Protein AF-A0A1K2IS57-F1 (afdb_monomer)

Mean predicted aligned error: 12.18 Å

Foldseek 3Di:
DDDDDDDDDDDDDDDDDPPPPPPPPPPQAWEWEFDADDPQAWTWTATPVRWIWIFGWADPDPPDIDTFIATDDPVLVVVCVVDVVSSVVVSVVCRVCVVVCPVRGDDPVRHDYHYDPPHDD

Radius of gyration: 25.89 Å; Cα contacts (8 Å, |Δi|>4): 152; chains: 1; bounding box: 48×91×34 Å

pLDDT: mean 81.18, std 21.71, range [35.0, 98.12]

Nearest PDB structures (foldseek):
  7mq9-assembly1_LN  TM=5.015E-01  e=3.600E+00  Homo sapiens
  2l8o-assembly1_A  TM=3.715E-01  e=3.183E+00  Cytophaga hutchinsonii ATCC 33406
  8s4s-assembly1_B  TM=3.854E-01  e=9.645E+00  Enterococcus faecalis

Solvent-accessible surface area (backbone atoms only — not comparable to full-atom values): 7650 Å² total; per-residue (Å²): 142,85,82,83,90,88,81,88,90,78,85,84,82,84,80,88,77,88,81,76,81,74,81,74,74,72,88,80,53,47,53,29,37,49,76,51,73,43,89,94,34,35,39,32,26,37,33,90,85,71,49,42,34,35,38,29,38,31,51,94,47,94,97,45,82,48,71,41,36,31,72,50,50,74,68,55,44,55,46,36,75,74,34,64,65,51,52,55,55,48,27,51,50,40,37,76,46,42,78,81,45,56,89,53,47,55,68,73,85,51,48,42,81,42,82,58,93,80,72,84,130

Organism: NCBI:txid369401

Structure (mmCIF, N/CA/C/O backbone):
data_AF-A0A1K2IS57-F1
#
_entry.id   AF-A0A1K2IS57-F1
#
loop_
_atom_site.group_PDB
_atom_site.id
_atom_site.type_symbol
_atom_site.label_atom_id
_atom_site.label_alt_id
_atom_site.label_comp_id
_atom_site.label_asym_id
_atom_site.label_entity_id
_atom_site.label_seq_id
_atom_site.pdbx_PDB_ins_code
_atom_site.Cartn_x
_atom_site.Cartn_y
_atom_site.Cartn_z
_atom_site.occupancy
_atom_site.B_iso_or_equiv
_atom_site.auth_seq_id
_atom_site.auth_comp_id
_atom_site.auth_asym_id
_atom_site.auth_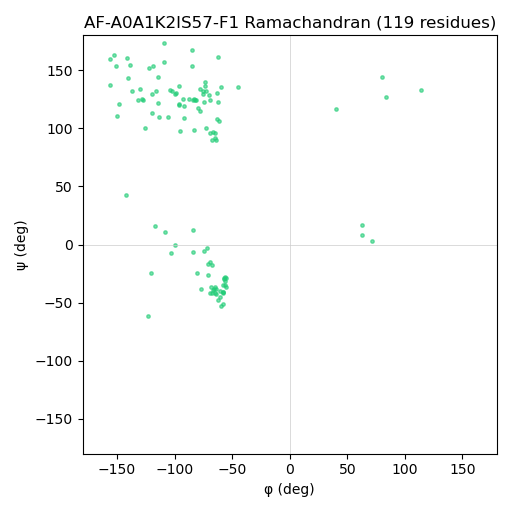atom_id
_atom_site.pdbx_PDB_model_num
ATOM 1 N N . MET A 1 1 ? 29.221 -77.894 -4.732 1.00 43.25 1 MET A N 1
ATOM 2 C CA . MET A 1 1 ? 29.176 -76.605 -5.454 1.00 43.25 1 MET A CA 1
ATOM 3 C C . MET A 1 1 ? 28.010 -76.658 -6.427 1.00 43.25 1 MET A C 1
ATOM 5 O O . MET A 1 1 ? 28.112 -77.367 -7.414 1.00 43.25 1 MET A O 1
ATOM 9 N N . PHE A 1 2 ? 26.908 -75.974 -6.119 1.00 42.81 2 PHE A N 1
ATOM 10 C CA . PHE A 1 2 ? 25.793 -75.750 -7.044 1.00 42.81 2 PHE A CA 1
ATOM 11 C C . PHE A 1 2 ? 25.351 -74.291 -6.912 1.00 42.81 2 PHE A C 1
ATOM 13 O O . PHE A 1 2 ? 25.250 -73.756 -5.808 1.00 42.81 2 PHE A O 1
ATOM 20 N N . THR A 1 3 ? 25.196 -73.643 -8.057 1.00 41.81 3 THR A N 1
ATOM 21 C CA . THR A 1 3 ? 25.052 -72.199 -8.248 1.00 41.81 3 THR A CA 1
ATOM 22 C C . THR A 1 3 ? 23.573 -71.804 -8.358 1.00 41.81 3 THR A C 1
ATOM 24 O O . THR A 1 3 ? 22.842 -72.467 -9.079 1.00 41.81 3 THR A O 1
ATOM 27 N N . LYS A 1 4 ? 23.198 -70.705 -7.671 1.00 41.78 4 LYS A N 1
ATOM 28 C CA . LYS A 1 4 ? 22.119 -69.701 -7.917 1.00 41.78 4 LYS A CA 1
ATOM 29 C C . LYS A 1 4 ? 20.731 -70.177 -8.424 1.00 41.78 4 LYS A C 1
ATOM 31 O O . LYS A 1 4 ? 20.629 -70.735 -9.501 1.00 41.78 4 LYS A O 1
ATOM 36 N N . LEU A 1 5 ? 19.633 -69.997 -7.668 1.00 40.56 5 LEU A N 1
ATOM 37 C CA . LEU A 1 5 ? 18.829 -68.777 -7.356 1.00 40.56 5 LEU A CA 1
ATOM 38 C C . LEU A 1 5 ? 17.770 -68.390 -8.418 1.00 40.56 5 LEU A C 1
ATOM 40 O O . LEU A 1 5 ? 18.118 -68.105 -9.557 1.00 40.56 5 LEU A O 1
ATOM 44 N N . GLY A 1 6 ? 16.518 -68.223 -7.955 1.00 35.00 6 GLY A N 1
ATOM 45 C CA . GLY A 1 6 ? 15.420 -67.468 -8.598 1.00 35.00 6 GLY A CA 1
ATOM 46 C C 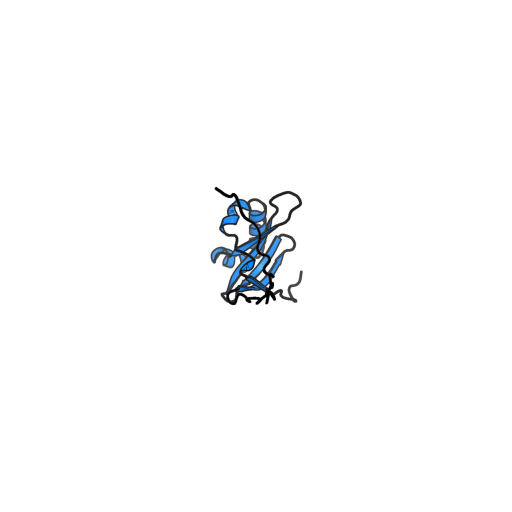. GLY A 1 6 ? 14.242 -68.348 -9.049 1.00 35.00 6 GLY A C 1
ATOM 47 O O . GLY A 1 6 ? 14.467 -69.376 -9.662 1.00 35.00 6 GLY A O 1
ATOM 48 N N . ALA A 1 7 ? 12.962 -68.053 -8.809 1.00 44.81 7 ALA A N 1
ATOM 49 C CA . ALA A 1 7 ? 12.300 -66.910 -8.189 1.00 44.81 7 ALA A CA 1
ATOM 50 C C . ALA A 1 7 ? 10.925 -67.361 -7.642 1.00 44.81 7 ALA A C 1
ATOM 52 O O . ALA A 1 7 ? 10.198 -68.104 -8.299 1.00 44.81 7 ALA A O 1
ATOM 53 N N . SER A 1 8 ? 10.583 -66.900 -6.437 1.00 40.97 8 SER A N 1
ATOM 54 C CA . SER A 1 8 ? 9.282 -67.099 -5.791 1.00 40.97 8 SER A CA 1
ATOM 55 C C . SER A 1 8 ? 8.282 -66.068 -6.323 1.00 40.97 8 SER A C 1
ATOM 57 O O . SER A 1 8 ? 8.555 -64.870 -6.262 1.00 40.97 8 SER A O 1
ATOM 59 N N . HIS A 1 9 ? 7.145 -66.521 -6.852 1.00 44.75 9 HIS A N 1
ATOM 60 C CA . HIS A 1 9 ? 6.016 -65.665 -7.221 1.00 44.75 9 HIS A CA 1
ATOM 61 C C . HIS A 1 9 ? 5.052 -65.577 -6.032 1.00 44.75 9 HIS A C 1
ATOM 63 O O . HIS A 1 9 ? 4.364 -66.546 -5.721 1.00 44.75 9 HIS A O 1
ATOM 69 N N . ALA A 1 10 ? 4.995 -64.412 -5.386 1.00 49.28 10 ALA A N 1
ATOM 70 C CA . ALA A 1 10 ? 3.947 -64.049 -4.434 1.00 49.28 10 ALA A CA 1
ATOM 71 C C . ALA A 1 10 ? 3.121 -62.872 -5.002 1.00 49.28 10 ALA A C 1
ATOM 73 O O . ALA A 1 10 ? 3.685 -62.014 -5.686 1.00 49.28 10 ALA A O 1
ATOM 74 N N . PRO A 1 11 ? 1.798 -62.824 -4.760 1.00 45.56 11 PRO A N 1
ATOM 75 C CA . PRO A 1 11 ? 0.901 -61.841 -5.360 1.00 45.56 11 PRO A CA 1
ATOM 76 C C . PRO A 1 11 ? 0.957 -60.500 -4.614 1.00 45.56 11 PRO A C 1
ATOM 78 O O . PRO A 1 11 ? 0.697 -60.436 -3.414 1.00 45.56 11 PRO A O 1
ATOM 81 N N . ASN A 1 12 ? 1.241 -59.407 -5.327 1.00 42.53 12 ASN A N 1
ATOM 82 C CA . ASN A 1 12 ? 1.130 -58.061 -4.765 1.00 42.53 12 ASN A CA 1
ATOM 83 C C . ASN A 1 12 ? -0.321 -57.572 -4.844 1.00 42.53 12 ASN A C 1
ATOM 85 O O . ASN A 1 12 ? -0.776 -57.069 -5.869 1.00 42.53 12 ASN A O 1
ATOM 89 N N . HIS A 1 13 ? -1.024 -57.696 -3.720 1.00 41.19 13 HIS A N 1
ATOM 90 C CA . HIS A 1 13 ? -2.139 -56.825 -3.371 1.00 41.19 13 HIS A CA 1
ATOM 91 C C . HIS A 1 13 ? -1.633 -55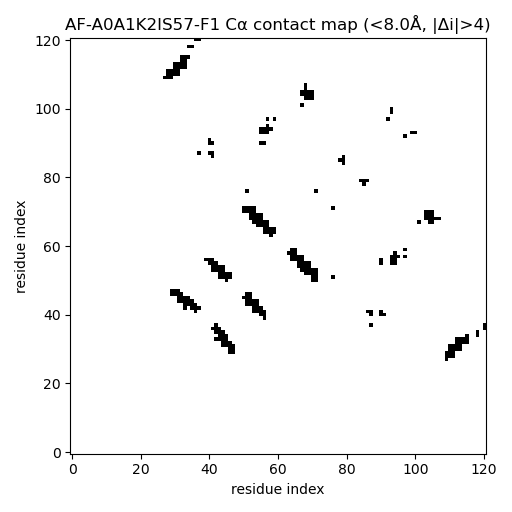.380 -3.238 1.00 41.19 13 HIS A C 1
ATOM 93 O O . HIS A 1 13 ? -0.764 -55.102 -2.413 1.00 41.19 13 HIS A O 1
ATOM 99 N N . THR A 1 14 ? -2.197 -54.448 -3.999 1.00 41.34 14 THR A N 1
ATOM 100 C CA . THR A 1 14 ? -2.080 -53.009 -3.738 1.00 41.34 14 THR A CA 1
ATOM 101 C C . THR A 1 14 ? -3.302 -52.531 -2.952 1.00 41.34 14 THR A C 1
ATOM 103 O O . THR A 1 14 ? -4.425 -52.644 -3.442 1.00 41.34 14 THR A O 1
ATOM 106 N N . PRO A 1 15 ? -3.128 -51.962 -1.748 1.00 49.34 15 PRO A N 1
ATOM 107 C CA . PRO A 1 15 ? -4.108 -51.051 -1.182 1.00 49.34 15 PRO A CA 1
ATOM 108 C C . PRO A 1 15 ? -3.573 -49.612 -1.162 1.00 49.34 15 PRO A C 1
ATOM 110 O O . PRO A 1 15 ? -2.369 -49.381 -1.067 1.00 49.34 15 PRO A O 1
ATOM 113 N N . ASN A 1 16 ? -4.519 -48.670 -1.130 1.00 37.22 16 ASN A N 1
ATOM 114 C CA . ASN A 1 16 ? -4.366 -47.224 -0.920 1.00 37.22 16 ASN A CA 1
ATOM 115 C C . ASN A 1 16 ? -3.927 -46.412 -2.154 1.00 37.22 16 ASN A C 1
ATOM 117 O O . ASN A 1 16 ? -3.144 -46.858 -2.975 1.00 37.22 16 ASN A O 1
ATOM 121 N N . VAL A 1 17 ? -4.392 -45.179 -2.359 1.00 43.47 17 VAL A N 1
ATOM 122 C CA . VAL A 1 17 ? -4.755 -44.156 -1.372 1.00 43.47 17 VAL A CA 1
ATOM 123 C C . VAL A 1 17 ? -5.905 -43.311 -1.935 1.00 43.47 17 VAL A C 1
ATOM 125 O O . VAL A 1 17 ? -5.749 -42.653 -2.961 1.00 43.47 17 VAL A O 1
ATOM 128 N N . THR A 1 18 ? -7.050 -43.268 -1.252 1.00 42.09 18 THR A N 1
ATOM 129 C CA . THR A 1 18 ? -8.010 -42.171 -1.435 1.00 42.09 18 THR A CA 1
ATOM 130 C C . THR A 1 18 ? -7.409 -40.935 -0.777 1.00 42.09 18 THR A C 1
ATOM 132 O O . THR A 1 18 ? -7.421 -40.801 0.448 1.00 42.09 18 THR A O 1
ATOM 135 N N . THR A 1 19 ? -6.824 -40.049 -1.580 1.00 39.81 19 THR A N 1
ATOM 136 C CA . THR A 1 19 ? -6.303 -38.762 -1.116 1.00 39.81 19 THR A CA 1
ATOM 137 C C . THR A 1 19 ? -7.476 -37.884 -0.695 1.00 39.81 19 THR A C 1
ATOM 139 O O . THR A 1 19 ? -8.041 -37.141 -1.493 1.00 39.81 19 THR A O 1
ATOM 142 N N . ASN A 1 20 ? -7.862 -37.968 0.576 1.00 45.28 20 ASN A N 1
ATOM 143 C CA . ASN A 1 20 ? -8.683 -36.942 1.200 1.00 45.28 20 ASN A CA 1
ATOM 144 C C . ASN A 1 20 ? -7.837 -35.665 1.279 1.00 45.28 20 ASN A C 1
ATOM 146 O O . ASN A 1 20 ? -7.035 -35.502 2.201 1.00 45.28 20 ASN A O 1
ATOM 150 N N . LEU A 1 21 ? -8.002 -34.763 0.305 1.00 46.81 21 LEU A N 1
ATOM 151 C CA . LEU A 1 21 ? -7.562 -33.378 0.439 1.00 46.81 21 LEU A CA 1
ATOM 152 C C . LEU A 1 21 ? -8.375 -32.737 1.563 1.00 46.81 21 LEU A C 1
ATOM 154 O O . LEU A 1 21 ? -9.447 -32.170 1.364 1.00 46.81 21 LEU A O 1
ATOM 158 N N . LYS A 1 22 ? -7.846 -32.843 2.777 1.00 43.03 22 LYS A N 1
ATOM 159 C CA . LYS A 1 22 ? -8.247 -32.011 3.898 1.00 43.03 22 LYS A CA 1
ATOM 160 C C . LYS A 1 22 ? -7.745 -30.606 3.567 1.00 43.03 22 LYS A C 1
ATOM 162 O O . LYS A 1 22 ? -6.569 -30.304 3.751 1.00 43.03 22 LYS A O 1
ATOM 167 N N . THR A 1 23 ? -8.608 -29.768 3.000 1.00 43.72 23 THR A N 1
ATOM 168 C CA . THR A 1 23 ? -8.330 -28.340 2.834 1.00 43.72 23 THR A CA 1
ATOM 169 C C . THR A 1 23 ? -8.224 -27.737 4.229 1.00 43.72 23 THR A C 1
ATOM 171 O O . THR A 1 23 ? -9.220 -27.364 4.845 1.00 43.72 23 THR A O 1
ATOM 174 N N . THR A 1 24 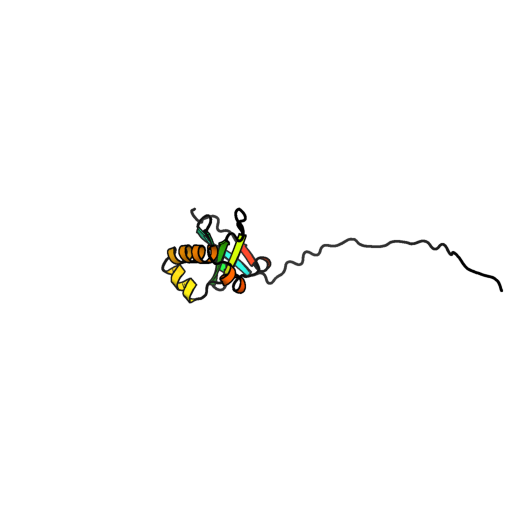? -7.010 -27.702 4.772 1.00 44.91 24 THR A N 1
ATOM 175 C CA . THR A 1 24 ? -6.706 -26.961 5.991 1.00 44.91 24 THR A CA 1
ATOM 176 C C . THR A 1 24 ? -6.903 -25.486 5.668 1.00 44.91 24 THR A C 1
ATOM 178 O O . THR A 1 24 ? -6.034 -24.839 5.086 1.00 44.91 24 THR A O 1
ATOM 181 N N . VAL A 1 25 ? -8.082 -24.956 5.991 1.00 50.12 25 VAL A N 1
ATOM 182 C CA . VAL A 1 25 ? -8.307 -23.514 6.049 1.00 50.12 25 VAL A CA 1
ATOM 183 C C . VAL A 1 25 ? -7.363 -22.992 7.126 1.00 50.12 25 VAL A C 1
ATOM 185 O O . VAL A 1 25 ? -7.554 -23.262 8.310 1.00 50.12 25 VAL A O 1
ATOM 188 N N . ASN A 1 26 ? -6.298 -22.321 6.695 1.00 51.91 26 ASN A N 1
ATOM 189 C CA . ASN A 1 26 ? -5.321 -21.716 7.585 1.00 51.91 26 ASN A CA 1
ATOM 190 C C . ASN A 1 26 ? -6.048 -20.627 8.393 1.00 51.91 26 ASN A C 1
ATOM 192 O O . ASN A 1 26 ? -6.474 -19.622 7.822 1.00 51.91 26 ASN A O 1
ATOM 196 N N . LYS A 1 27 ? -6.280 -20.875 9.687 1.00 57.44 27 LYS A N 1
ATOM 197 C CA . LYS A 1 27 ? -7.116 -20.041 10.572 1.00 57.44 27 LYS A CA 1
ATOM 198 C C . LYS A 1 27 ? -6.483 -18.690 10.938 1.00 57.44 27 LYS A C 1
ATOM 200 O O . LYS A 1 27 ? -7.158 -17.879 11.560 1.00 57.44 27 LYS A O 1
ATOM 205 N N . ASP A 1 28 ? -5.254 -18.435 10.492 1.00 80.75 28 ASP A N 1
ATOM 206 C CA . ASP A 1 28 ? -4.433 -17.299 10.929 1.00 80.75 28 ASP A CA 1
ATOM 207 C C . ASP A 1 28 ? -4.271 -16.199 9.866 1.00 80.75 28 ASP A C 1
ATOM 209 O O . ASP A 1 28 ? -3.446 -15.300 10.013 1.00 80.75 28 ASP A O 1
ATOM 213 N N . LYS A 1 29 ? -5.039 -16.248 8.768 1.00 88.50 29 LYS A N 1
ATOM 214 C CA . LYS A 1 29 ? -4.940 -15.220 7.722 1.00 88.50 29 LYS A CA 1
ATOM 215 C C . LYS A 1 29 ? -5.559 -13.897 8.160 1.00 88.50 29 LYS A C 1
ATOM 217 O O . LYS A 1 29 ? -6.650 -13.863 8.731 1.00 88.50 29 LYS A O 1
ATOM 222 N N . ILE A 1 30 ? -4.904 -12.796 7.805 1.00 93.12 30 ILE A N 1
ATOM 223 C CA . ILE A 1 30 ? -5.358 -11.446 8.145 1.00 93.12 30 ILE A CA 1
ATOM 224 C C . ILE A 1 30 ? -6.316 -10.933 7.066 1.00 93.12 30 ILE A C 1
ATOM 226 O O . ILE A 1 30 ? -5.989 -10.882 5.881 1.00 93.12 30 ILE A O 1
ATOM 230 N N . GLU A 1 31 ? -7.510 -10.514 7.476 1.00 95.44 31 GLU A N 1
ATOM 231 C CA . GLU A 1 31 ? -8.472 -9.868 6.583 1.00 95.44 31 GLU A CA 1
ATOM 232 C C . GLU A 1 31 ? -8.070 -8.420 6.282 1.00 95.44 31 GLU A C 1
ATOM 234 O O . GLU A 1 31 ? -7.840 -7.620 7.193 1.00 95.44 31 GLU A O 1
ATOM 239 N N . LEU A 1 32 ? -8.047 -8.085 4.993 1.00 96.62 32 LEU A N 1
ATOM 240 C CA . LEU A 1 32 ? -7.726 -6.775 4.446 1.00 96.62 32 LEU A CA 1
ATOM 241 C C . LEU A 1 32 ? -8.916 -6.240 3.658 1.00 96.62 32 LEU A C 1
ATOM 243 O O . LEU A 1 32 ? -9.271 -6.773 2.607 1.00 96.62 32 LEU A O 1
ATOM 247 N N . THR A 1 33 ? -9.528 -5.168 4.149 1.00 96.69 33 THR A N 1
ATOM 248 C CA . THR A 1 33 ? -10.640 -4.501 3.468 1.00 96.69 33 THR A CA 1
ATOM 249 C C . THR A 1 33 ? -10.108 -3.379 2.599 1.00 96.69 33 THR A C 1
ATOM 251 O O . THR A 1 33 ? -9.420 -2.495 3.098 1.00 96.69 33 THR A O 1
ATOM 254 N N . GLN A 1 34 ? -10.439 -3.381 1.311 1.00 96.69 34 GLN A N 1
ATOM 255 C CA . GLN A 1 34 ? -10.058 -2.293 0.414 1.00 96.69 34 GLN A CA 1
ATOM 256 C C . GLN A 1 34 ? -10.715 -0.976 0.857 1.00 96.69 34 GLN A C 1
ATOM 258 O O . GLN A 1 34 ? -11.929 -0.931 1.085 1.00 96.69 34 GLN A O 1
ATOM 263 N N . ILE A 1 35 ? -9.924 0.091 0.963 1.00 95.62 35 ILE A N 1
ATOM 264 C CA . ILE A 1 35 ? -10.379 1.423 1.387 1.00 95.62 35 ILE A CA 1
ATOM 265 C C . ILE A 1 35 ? -10.132 2.517 0.346 1.00 95.62 35 ILE A C 1
ATOM 267 O O . ILE A 1 35 ? -10.871 3.494 0.347 1.00 95.62 35 ILE A O 1
ATOM 271 N N . ASP A 1 36 ? -9.161 2.340 -0.550 1.00 95.19 36 ASP A N 1
ATOM 272 C CA . ASP A 1 36 ? -8.892 3.254 -1.665 1.00 95.19 36 ASP A CA 1
ATOM 273 C C . ASP A 1 36 ? -8.238 2.483 -2.823 1.00 95.19 36 ASP A C 1
ATOM 275 O O . ASP A 1 36 ? -7.744 1.361 -2.648 1.00 95.19 36 ASP A O 1
ATOM 279 N N . LYS A 1 37 ? -8.250 3.062 -4.019 1.00 95.25 37 LYS A N 1
ATOM 280 C CA . LYS A 1 37 ? -7.473 2.593 -5.164 1.00 95.25 37 LYS A CA 1
ATOM 281 C C . LYS A 1 37 ? -7.117 3.752 -6.081 1.00 95.25 37 LYS A C 1
ATOM 283 O O . LYS A 1 37 ? -7.848 4.731 -6.179 1.00 95.25 37 LYS A O 1
ATOM 288 N N . GLU A 1 38 ? -6.020 3.591 -6.796 1.00 94.50 38 GLU A N 1
ATOM 289 C CA . GLU A 1 38 ? -5.663 4.426 -7.932 1.00 94.50 38 GLU A CA 1
ATOM 290 C C . GLU A 1 38 ? -5.265 3.512 -9.084 1.00 94.50 38 GLU A C 1
ATOM 292 O O . GLU A 1 38 ? -4.395 2.642 -8.937 1.00 94.50 38 GLU A O 1
ATOM 297 N N . ASN A 1 39 ? -5.929 3.688 -10.223 1.00 90.06 39 ASN A N 1
ATOM 298 C CA . ASN A 1 39 ? -5.768 2.786 -11.353 1.00 90.06 39 ASN A CA 1
ATOM 299 C C . ASN A 1 39 ? -4.304 2.783 -11.807 1.00 90.06 39 ASN A C 1
ATOM 301 O O . ASN A 1 39 ? -3.663 3.828 -11.910 1.00 90.06 39 ASN A O 1
ATOM 305 N N . TRP A 1 40 ? -3.774 1.585 -12.066 1.00 88.81 40 TRP A N 1
ATOM 306 C CA . TRP A 1 40 ? -2.384 1.363 -12.492 1.00 88.81 40 TRP A CA 1
ATOM 307 C C . TRP A 1 40 ? -1.299 1.780 -11.489 1.00 88.81 40 TRP A C 1
ATOM 309 O O . TRP A 1 40 ? -0.119 1.767 -11.841 1.00 88.81 40 TRP A O 1
ATOM 319 N N . ARG A 1 41 ? -1.665 2.152 -10.256 1.00 93.81 41 ARG A N 1
ATOM 320 C CA . ARG A 1 41 ? -0.712 2.628 -9.246 1.00 93.81 41 ARG A CA 1
ATOM 321 C C . ARG A 1 41 ? -0.768 1.810 -7.970 1.00 93.81 41 ARG A C 1
ATOM 323 O O . ARG A 1 41 ? 0.236 1.203 -7.600 1.00 93.81 41 ARG A O 1
ATOM 330 N N . PHE A 1 42 ? -1.916 1.788 -7.296 1.00 95.81 42 PHE A N 1
ATOM 331 C CA . PHE A 1 42 ? -2.042 1.067 -6.035 1.00 95.81 42 PHE A CA 1
ATOM 332 C C . PHE A 1 42 ? -3.475 0.661 -5.693 1.00 95.81 42 PHE A C 1
ATOM 334 O O . PHE A 1 42 ? -4.449 1.273 -6.131 1.00 95.81 42 PHE A O 1
ATOM 341 N N . VAL A 1 43 ? -3.588 -0.331 -4.813 1.00 96.88 43 VAL A N 1
ATOM 342 C CA . VAL A 1 43 ? -4.800 -0.602 -4.033 1.00 96.88 43 VAL A CA 1
ATOM 343 C C . VAL A 1 43 ? -4.453 -0.493 -2.555 1.00 96.88 43 VAL A C 1
ATOM 345 O O . VAL A 1 43 ? -3.484 -1.097 -2.104 1.00 96.88 43 VAL A O 1
ATOM 348 N N . LEU A 1 44 ? -5.226 0.275 -1.794 1.00 97.69 44 LEU A N 1
ATOM 349 C CA . LEU A 1 44 ? -5.006 0.465 -0.365 1.00 97.69 44 LEU A CA 1
ATOM 350 C C . LEU A 1 44 ? -6.015 -0.353 0.437 1.00 97.69 44 LEU A C 1
ATOM 352 O O . LEU A 1 44 ? -7.223 -0.300 0.185 1.00 97.69 44 LEU A O 1
ATOM 356 N N . TYR A 1 45 ? -5.517 -1.060 1.444 1.00 97.75 45 TYR A N 1
ATOM 357 C CA . TYR A 1 45 ? -6.309 -1.883 2.343 1.00 97.75 45 TYR A CA 1
ATOM 358 C C . TYR A 1 45 ? -6.134 -1.465 3.803 1.00 97.75 45 TYR A C 1
ATOM 360 O O . TYR A 1 45 ? -5.069 -1.009 4.216 1.00 97.75 45 TYR A O 1
ATOM 368 N N . GLU A 1 46 ? -7.170 -1.707 4.599 1.00 97.00 46 GLU A N 1
ATOM 369 C CA . GLU A 1 46 ? -7.152 -1.616 6.054 1.00 97.00 46 GLU A CA 1
ATOM 370 C C . GLU A 1 46 ? -7.407 -3.000 6.671 1.00 97.00 46 GLU A C 1
ATOM 372 O O . GLU A 1 46 ? -8.339 -3.712 6.288 1.00 97.00 46 GLU A O 1
ATOM 377 N N . SER A 1 47 ? -6.578 -3.376 7.644 1.00 95.69 47 SER A N 1
ATOM 378 C CA . SER A 1 47 ? -6.776 -4.572 8.475 1.00 95.69 47 SER A CA 1
ATOM 379 C C . SER A 1 47 ? -7.700 -4.305 9.670 1.00 95.69 47 SER A C 1
ATOM 381 O O . SER A 1 47 ? -7.927 -3.156 10.056 1.00 95.69 47 SER A O 1
ATOM 383 N N . LYS A 1 48 ? -8.166 -5.366 10.345 1.00 93.12 48 LYS A N 1
ATOM 384 C CA . LYS A 1 48 ? -8.935 -5.246 11.605 1.00 93.12 48 LYS A CA 1
ATOM 385 C C . LYS A 1 48 ? -8.185 -4.459 12.693 1.00 93.12 48 LYS A C 1
ATOM 387 O O . LYS A 1 48 ? -8.811 -3.743 13.467 1.00 93.12 48 LYS A O 1
ATOM 392 N N . GLU A 1 49 ? -6.854 -4.528 12.700 1.00 93.75 49 GLU A N 1
ATOM 393 C CA . GLU A 1 49 ? -5.971 -3.798 13.622 1.00 93.75 49 GLU A CA 1
ATOM 394 C C . GLU A 1 49 ? -5.650 -2.363 13.167 1.00 93.75 49 GLU A C 1
ATOM 396 O O . GLU A 1 49 ? -4.732 -1.735 13.692 1.00 93.75 49 GLU A O 1
ATOM 401 N N . LYS A 1 50 ? -6.356 -1.826 12.164 1.00 94.00 50 LYS A N 1
ATOM 402 C CA . LYS A 1 50 ? -6.151 -0.461 11.643 1.00 94.00 50 LYS A CA 1
ATOM 403 C C . LYS A 1 50 ? -4.771 -0.201 11.030 1.00 94.00 50 LYS A C 1
ATOM 405 O O . LYS A 1 50 ? -4.419 0.959 10.784 1.00 94.00 50 LYS A O 1
ATOM 410 N N . LYS A 1 51 ? -4.016 -1.257 10.708 1.00 96.25 51 LYS A N 1
ATOM 411 C CA . LYS A 1 51 ? -2.826 -1.166 9.847 1.00 96.25 51 LYS A CA 1
ATOM 412 C C . LYS A 1 51 ? -3.258 -0.952 8.404 1.00 96.25 51 LYS A C 1
ATOM 414 O O . LYS A 1 51 ? -4.193 -1.615 7.946 1.00 96.25 51 LYS A O 1
ATOM 419 N N . TRP A 1 52 ? -2.567 -0.044 7.723 1.00 97.69 52 TRP A N 1
ATOM 420 C CA . TRP A 1 52 ? -2.761 0.238 6.306 1.00 97.69 52 TRP A CA 1
ATOM 421 C C . TRP A 1 52 ? -1.705 -0.490 5.488 1.00 97.69 52 TRP A C 1
ATOM 423 O O . TRP A 1 52 ? -0.516 -0.424 5.802 1.00 97.69 52 TRP A O 1
ATOM 433 N N . ILE A 1 53 ? -2.150 -1.198 4.457 1.00 98.12 53 ILE A N 1
ATOM 434 C CA . ILE A 1 53 ? -1.297 -1.991 3.572 1.00 98.12 53 ILE A CA 1
ATOM 435 C C . ILE A 1 53 ? -1.607 -1.579 2.140 1.00 98.12 53 ILE A C 1
ATOM 437 O O . ILE A 1 53 ? -2.766 -1.617 1.727 1.00 98.12 53 ILE A O 1
ATOM 441 N N . GLY A 1 54 ? -0.588 -1.165 1.395 1.00 97.38 54 GLY A N 1
ATOM 442 C CA . GLY A 1 54 ? -0.715 -0.817 -0.017 1.00 97.38 54 GLY A CA 1
ATOM 443 C C . GLY A 1 54 ? -0.192 -1.936 -0.911 1.00 97.38 54 GLY A C 1
ATOM 444 O O . GLY A 1 54 ? 0.894 -2.452 -0.675 1.00 97.38 54 GLY A O 1
ATOM 445 N N . ASP A 1 55 ? -0.964 -2.303 -1.927 1.00 97.38 55 ASP A N 1
ATOM 446 C CA . ASP A 1 55 ? -0.560 -3.169 -3.036 1.00 97.38 55 ASP A CA 1
ATOM 447 C C . ASP A 1 55 ? -0.126 -2.272 -4.196 1.00 97.38 55 ASP A C 1
ATOM 449 O O . ASP A 1 55 ? -0.974 -1.712 -4.893 1.00 97.38 55 ASP A O 1
ATOM 453 N N . PHE A 1 56 ? 1.182 -2.060 -4.335 1.00 97.00 56 PHE A N 1
ATOM 454 C CA . PHE A 1 56 ? 1.768 -1.097 -5.269 1.00 97.00 56 PHE A CA 1
ATOM 455 C C . PHE A 1 56 ? 2.269 -1.790 -6.528 1.00 97.00 56 PHE A C 1
ATOM 457 O O . PHE A 1 56 ? 3.029 -2.756 -6.441 1.00 97.00 56 PHE A O 1
ATOM 464 N N . VAL A 1 57 ? 1.871 -1.277 -7.690 1.00 94.12 57 VAL A N 1
ATOM 465 C CA . VAL A 1 57 ? 2.284 -1.813 -8.990 1.00 94.12 57 VAL A CA 1
ATOM 466 C C . VAL A 1 57 ? 3.704 -1.351 -9.320 1.00 94.12 57 VAL A C 1
ATOM 468 O O . VAL A 1 57 ? 4.029 -0.169 -9.201 1.00 94.12 57 VAL A O 1
ATOM 471 N N . TYR A 1 58 ? 4.547 -2.276 -9.770 1.00 92.12 58 TYR A N 1
ATOM 472 C CA . TYR A 1 58 ? 5.892 -1.998 -10.270 1.00 92.12 58 TYR A CA 1
ATOM 473 C C . TYR A 1 58 ? 6.213 -2.893 -11.469 1.00 92.12 58 TYR A C 1
ATOM 475 O O . TYR A 1 58 ? 5.586 -3.929 -11.666 1.00 92.12 58 TYR A O 1
ATOM 483 N N . SER A 1 59 ? 7.201 -2.506 -12.274 1.00 88.19 59 SER A N 1
ATOM 484 C CA . SER A 1 59 ? 7.586 -3.264 -13.466 1.00 88.19 59 SER A CA 1
ATOM 485 C C . SER A 1 59 ? 9.083 -3.572 -13.421 1.00 88.19 59 SER A C 1
ATOM 487 O O . SER A 1 59 ? 9.889 -2.682 -13.688 1.00 88.19 59 SER A O 1
ATOM 489 N N . PRO A 1 60 ? 9.489 -4.797 -13.029 1.00 77.44 60 PRO A N 1
ATOM 490 C CA . PRO A 1 60 ? 10.907 -5.149 -12.947 1.00 77.44 60 PRO A CA 1
ATOM 491 C C . PRO A 1 60 ? 11.561 -5.289 -14.327 1.00 77.44 60 PRO A C 1
ATOM 493 O O . PRO A 1 60 ? 12.771 -5.126 -14.458 1.00 77.44 60 PRO A O 1
ATOM 496 N N . ILE A 1 61 ? 10.765 -5.612 -15.349 1.00 82.31 61 ILE A N 1
ATOM 497 C CA . ILE A 1 61 ? 11.163 -5.754 -16.750 1.00 82.31 61 ILE A CA 1
ATOM 498 C C . ILE A 1 61 ? 10.032 -5.160 -17.590 1.00 82.31 61 ILE A C 1
ATOM 500 O O . ILE A 1 61 ? 8.862 -5.337 -17.248 1.00 82.31 61 ILE A O 1
ATOM 504 N N . SER A 1 62 ? 10.369 -4.488 -18.696 1.00 77.38 62 SER A N 1
ATOM 505 C CA . SER A 1 62 ? 9.388 -3.944 -19.640 1.00 77.38 62 SER A CA 1
ATOM 506 C C . SER A 1 62 ? 8.283 -4.961 -19.962 1.00 77.38 62 SER A C 1
ATOM 508 O O . SER A 1 62 ? 8.573 -6.124 -20.231 1.00 77.38 62 SER A O 1
ATOM 510 N N . PHE A 1 63 ? 7.028 -4.499 -19.967 1.00 72.94 63 PHE A N 1
ATOM 511 C CA . PHE A 1 63 ? 5.814 -5.280 -20.267 1.00 72.94 63 PHE A CA 1
ATOM 512 C C . PHE A 1 63 ? 5.374 -6.308 -19.212 1.00 72.94 63 PHE A C 1
ATOM 514 O O . PHE A 1 63 ? 4.375 -6.993 -19.430 1.00 72.94 63 PHE A O 1
ATOM 521 N N . VAL A 1 64 ? 6.054 -6.400 -18.066 1.00 79.94 64 VAL A N 1
ATOM 522 C CA . VAL A 1 64 ? 5.592 -7.202 -16.925 1.00 79.94 64 VAL A CA 1
ATOM 523 C C . VAL A 1 64 ? 5.257 -6.266 -15.772 1.00 79.94 64 VAL A C 1
ATOM 525 O O . VAL A 1 64 ? 6.158 -5.677 -15.177 1.00 79.94 64 VAL A O 1
ATOM 528 N N . ASP A 1 65 ? 3.968 -6.136 -15.459 1.00 82.31 65 ASP A N 1
ATOM 529 C CA . ASP A 1 65 ? 3.499 -5.453 -14.253 1.00 82.31 65 ASP A CA 1
ATOM 530 C C . ASP A 1 65 ? 3.342 -6.481 -13.126 1.00 82.31 65 ASP A C 1
ATOM 532 O O . ASP A 1 65 ? 2.568 -7.436 -13.223 1.00 82.31 65 ASP A O 1
ATOM 536 N N . LEU A 1 66 ? 4.101 -6.284 -12.053 1.00 91.56 66 LEU A N 1
ATOM 537 C CA . LEU A 1 66 ? 3.966 -6.994 -10.788 1.00 91.56 66 LEU A CA 1
ATOM 538 C C . LEU A 1 66 ? 3.414 -6.045 -9.727 1.00 91.56 66 LEU A C 1
ATOM 540 O O . LEU A 1 66 ? 3.276 -4.842 -9.944 1.00 91.56 66 LEU A O 1
ATOM 544 N N . SER A 1 67 ? 3.112 -6.583 -8.551 1.00 93.38 67 SER A N 1
ATOM 545 C CA . SER A 1 67 ? 2.735 -5.762 -7.413 1.00 93.38 67 SER A CA 1
ATOM 546 C C . SER A 1 67 ? 3.370 -6.255 -6.120 1.00 93.38 67 SER A C 1
ATOM 548 O O . SER A 1 67 ? 3.752 -7.423 -6.004 1.00 93.38 67 SER A O 1
ATOM 550 N N . MET A 1 68 ? 3.544 -5.346 -5.164 1.00 95.38 68 MET A N 1
ATOM 551 C CA . MET A 1 68 ? 4.097 -5.653 -3.849 1.00 95.38 68 MET A CA 1
ATOM 552 C C . MET A 1 68 ? 3.211 -5.092 -2.746 1.00 95.38 68 MET A C 1
ATOM 554 O O . MET A 1 68 ? 2.800 -3.933 -2.792 1.00 95.38 68 MET A O 1
ATOM 558 N N . LEU A 1 69 ? 2.944 -5.927 -1.745 1.00 97.44 69 LEU A N 1
ATOM 559 C CA . LEU A 1 69 ? 2.223 -5.527 -0.545 1.00 97.44 69 LEU A CA 1
ATOM 560 C C . LEU A 1 69 ? 3.201 -4.906 0.437 1.00 97.44 69 LEU A C 1
ATOM 562 O O . LEU A 1 69 ? 4.185 -5.538 0.798 1.00 97.44 69 LEU A O 1
ATOM 566 N N . ILE A 1 70 ? 2.930 -3.683 0.871 1.00 97.69 70 ILE A N 1
ATOM 567 C CA . ILE A 1 70 ? 3.768 -2.957 1.822 1.00 97.69 70 ILE A CA 1
ATOM 568 C C . ILE A 1 70 ? 2.889 -2.448 2.953 1.00 97.69 70 ILE A C 1
ATOM 570 O O . ILE A 1 70 ? 1.931 -1.706 2.722 1.00 97.69 70 ILE A O 1
ATOM 574 N N . VAL A 1 71 ? 3.249 -2.795 4.189 1.00 97.44 71 VAL A N 1
ATOM 575 C CA . VAL A 1 71 ? 2.688 -2.149 5.378 1.00 97.44 71 VAL A CA 1
ATOM 576 C C . VAL A 1 71 ? 3.205 -0.712 5.439 1.00 97.44 71 VAL A C 1
ATOM 578 O O . VAL A 1 71 ? 4.417 -0.457 5.435 1.00 97.44 71 VAL A O 1
ATOM 581 N N . LEU A 1 72 ? 2.281 0.244 5.502 1.00 97.75 72 LEU A N 1
ATOM 582 C CA . LEU A 1 72 ? 2.619 1.638 5.747 1.00 97.75 72 LEU A CA 1
ATOM 583 C C . LEU A 1 72 ? 3.027 1.786 7.211 1.00 97.75 72 LEU A C 1
ATOM 585 O O . LEU A 1 72 ? 2.328 1.342 8.125 1.00 97.75 72 LEU A O 1
ATOM 589 N N . THR A 1 73 ? 4.147 2.457 7.441 1.00 97.50 73 THR A N 1
ATOM 590 C CA . THR A 1 73 ? 4.519 2.905 8.783 1.00 97.50 73 THR A CA 1
ATOM 591 C C . THR A 1 73 ? 3.480 3.891 9.318 1.00 97.50 73 THR A C 1
ATOM 593 O O . THR A 1 73 ? 2.755 4.531 8.554 1.00 97.50 73 THR A O 1
ATOM 596 N N . ASN A 1 74 ? 3.446 4.096 10.636 1.00 96.19 74 ASN A N 1
ATOM 597 C CA . ASN A 1 74 ? 2.537 5.074 11.243 1.00 96.19 74 ASN A CA 1
ATOM 598 C C . ASN A 1 74 ? 2.707 6.482 10.642 1.00 96.19 74 ASN A C 1
ATOM 600 O O . ASN A 1 74 ? 1.723 7.184 10.437 1.00 96.19 74 ASN A O 1
ATOM 604 N N . GLN A 1 75 ? 3.937 6.885 10.305 1.00 97.50 75 GLN A N 1
ATOM 605 C CA . GLN A 1 75 ? 4.198 8.181 9.670 1.00 97.50 75 GLN A CA 1
ATOM 606 C C . GLN A 1 75 ? 3.674 8.252 8.230 1.00 97.50 75 GLN A C 1
ATOM 608 O O . GLN A 1 75 ? 3.113 9.271 7.835 1.00 97.50 75 GLN A O 1
ATOM 613 N N . GLU A 1 76 ? 3.854 7.194 7.437 1.00 97.81 76 GLU A N 1
ATOM 614 C CA . GLU A 1 76 ? 3.330 7.128 6.066 1.00 97.81 76 GLU A CA 1
ATOM 615 C C . GLU A 1 76 ? 1.799 7.0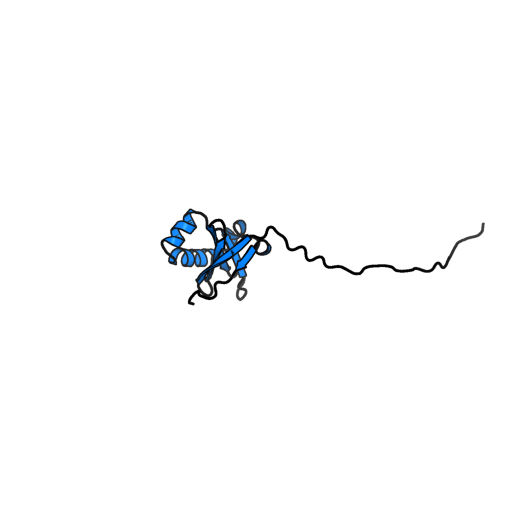91 6.063 1.00 97.81 76 GLU A C 1
ATOM 617 O O . GLU A 1 76 ? 1.180 7.778 5.256 1.00 97.81 76 GLU A O 1
ATOM 622 N N . LYS A 1 77 ? 1.188 6.363 7.007 1.00 97.38 77 LYS A N 1
ATOM 623 C CA . LYS A 1 77 ? -0.263 6.363 7.216 1.00 97.38 77 LYS A CA 1
ATOM 624 C C . LYS A 1 77 ? -0.781 7.771 7.512 1.00 97.38 77 LYS A C 1
ATOM 626 O O . LYS A 1 77 ? -1.677 8.228 6.816 1.00 97.38 77 LYS A O 1
ATOM 631 N N . LEU A 1 78 ? -0.182 8.481 8.472 1.00 97.38 78 LEU A N 1
ATOM 632 C CA . LEU A 1 78 ? -0.587 9.853 8.811 1.00 97.38 78 LEU A CA 1
ATOM 633 C C . LEU A 1 78 ? -0.490 10.800 7.604 1.00 97.38 78 LEU A C 1
ATOM 635 O O . LEU A 1 78 ? -1.384 11.612 7.379 1.00 97.38 78 LEU A O 1
ATOM 639 N N . LYS A 1 79 ? 0.572 10.682 6.797 1.00 97.69 79 LYS A N 1
ATOM 640 C CA . LYS A 1 79 ? 0.720 11.465 5.558 1.00 97.69 79 LYS A CA 1
ATOM 641 C C . LYS A 1 79 ? -0.356 11.117 4.528 1.00 97.69 79 LYS A C 1
ATOM 643 O O . LYS A 1 79 ? -0.904 12.021 3.906 1.00 97.69 79 LYS A O 1
ATOM 648 N N . ALA A 1 80 ? -0.667 9.831 4.368 1.00 96.44 80 ALA A N 1
ATOM 649 C CA . ALA A 1 80 ? -1.700 9.354 3.454 1.00 96.44 80 ALA A CA 1
ATOM 650 C C . ALA A 1 80 ? -3.112 9.801 3.870 1.00 96.44 80 ALA A C 1
ATOM 652 O O . ALA A 1 80 ? -3.907 10.166 3.010 1.00 96.44 80 ALA A O 1
ATOM 653 N N . GLU A 1 81 ? -3.409 9.816 5.174 1.00 95.69 81 GLU A N 1
ATOM 654 C CA . GLU A 1 81 ? -4.677 10.316 5.725 1.00 95.69 81 GLU A CA 1
ATOM 655 C C . GLU A 1 81 ? -4.855 11.822 5.484 1.00 95.69 81 GLU A C 1
ATOM 657 O O . GLU A 1 81 ? -5.966 12.277 5.223 1.00 95.69 81 GLU A O 1
ATOM 662 N N . GLN A 1 82 ? -3.769 12.599 5.545 1.00 95.81 82 GLN A N 1
ATOM 663 C CA . GLN A 1 82 ? -3.795 14.043 5.292 1.00 95.81 82 GLN A CA 1
ATOM 664 C C . GLN A 1 82 ? -3.870 14.382 3.802 1.00 95.81 82 GLN A C 1
ATOM 666 O O . GLN A 1 82 ? -4.518 15.357 3.420 1.00 95.81 82 GLN A O 1
ATOM 671 N N . ASN A 1 83 ? -3.168 13.621 2.962 1.00 94.38 83 ASN A N 1
ATOM 672 C CA . ASN A 1 83 ? -3.057 13.910 1.542 1.00 94.38 83 ASN A CA 1
ATOM 673 C C . ASN A 1 83 ? -2.873 12.631 0.717 1.00 94.38 83 ASN A C 1
ATOM 675 O O . ASN A 1 83 ? -1.795 12.035 0.694 1.00 94.38 83 ASN A O 1
ATOM 679 N N . ARG A 1 84 ? -3.897 12.274 -0.067 1.00 94.75 84 ARG A N 1
ATOM 680 C CA . ARG A 1 84 ? -3.858 11.138 -1.003 1.00 94.75 84 ARG A CA 1
ATOM 681 C C . ARG A 1 84 ? -2.696 11.219 -2.003 1.00 94.75 84 ARG A C 1
ATOM 683 O O . ARG A 1 84 ? -2.179 10.178 -2.407 1.00 94.75 84 ARG A O 1
ATOM 690 N N . GLN A 1 85 ? -2.230 12.422 -2.356 1.00 96.69 85 GLN A N 1
ATOM 691 C CA . GLN A 1 85 ? -1.082 12.621 -3.251 1.00 96.69 85 GLN A CA 1
ATOM 692 C C . GLN A 1 85 ? 0.189 11.929 -2.739 1.00 96.69 85 GLN A C 1
ATOM 694 O O . GLN A 1 85 ? 0.998 11.457 -3.534 1.00 96.69 85 GLN A O 1
ATOM 699 N N . PHE A 1 86 ? 0.337 11.776 -1.420 1.00 97.69 86 PHE A N 1
ATOM 700 C CA . PHE A 1 86 ? 1.446 11.025 -0.841 1.00 97.69 86 PHE A CA 1
ATOM 701 C C . PHE A 1 86 ? 1.488 9.567 -1.339 1.00 97.69 86 PHE A C 1
ATOM 703 O O . PHE A 1 86 ? 2.565 9.055 -1.638 1.00 97.69 86 PHE A O 1
ATOM 710 N N . LEU A 1 87 ? 0.335 8.896 -1.461 1.00 97.50 87 LEU A N 1
ATOM 711 C CA . LEU A 1 87 ? 0.260 7.511 -1.950 1.00 97.50 87 LEU A CA 1
ATOM 712 C C . LEU A 1 87 ? 0.625 7.416 -3.433 1.00 97.50 87 LEU A C 1
ATOM 714 O O . LEU A 1 87 ? 1.297 6.474 -3.851 1.00 97.50 87 LEU A O 1
ATOM 718 N N . ILE A 1 88 ? 0.222 8.421 -4.212 1.00 97.12 88 ILE A N 1
ATOM 719 C CA . ILE A 1 88 ? 0.619 8.588 -5.610 1.00 97.12 88 ILE A CA 1
ATOM 720 C C . ILE A 1 88 ? 2.147 8.705 -5.710 1.00 97.12 88 ILE A C 1
ATOM 722 O O . ILE A 1 88 ? 2.767 7.926 -6.434 1.00 97.12 88 ILE A O 1
ATOM 726 N N . GLU A 1 89 ? 2.769 9.606 -4.956 1.00 97.44 89 GLU A N 1
ATOM 727 C CA . GLU A 1 89 ? 4.226 9.786 -4.968 1.00 97.44 89 GLU A CA 1
ATOM 728 C C . GLU A 1 89 ? 4.972 8.543 -4.470 1.00 97.44 89 GLU A C 1
ATOM 730 O O . GLU A 1 89 ? 6.027 8.186 -4.997 1.00 97.44 89 GLU A O 1
ATOM 735 N N . LEU A 1 90 ? 4.437 7.860 -3.453 1.00 97.25 90 LEU A N 1
ATOM 736 C CA . LEU A 1 90 ? 4.998 6.607 -2.959 1.00 97.25 90 LEU A CA 1
ATOM 737 C C . LEU A 1 90 ? 4.933 5.512 -4.033 1.00 97.25 90 LEU A C 1
ATOM 739 O O . LEU A 1 90 ? 5.925 4.814 -4.230 1.00 97.25 90 LEU A O 1
ATOM 743 N N . SER A 1 91 ? 3.821 5.405 -4.767 1.00 96.75 91 SER A N 1
ATOM 744 C CA . SER A 1 91 ? 3.690 4.451 -5.877 1.00 96.75 91 SER A CA 1
ATOM 745 C C . SER A 1 91 ? 4.717 4.705 -6.983 1.00 96.75 91 SER A C 1
ATOM 747 O O . SER A 1 91 ? 5.324 3.763 -7.483 1.00 96.75 91 SER A O 1
ATOM 749 N N . GLU A 1 92 ? 4.993 5.970 -7.311 1.00 95.81 92 GLU A N 1
ATOM 750 C CA . GLU A 1 92 ? 6.011 6.336 -8.303 1.00 95.81 92 GLU A CA 1
ATOM 751 C C . GLU A 1 92 ? 7.425 6.008 -7.811 1.00 95.81 92 GLU A C 1
ATOM 753 O O . GLU A 1 92 ? 8.227 5.450 -8.560 1.00 95.81 92 GLU A O 1
ATOM 758 N N . LYS A 1 93 ? 7.726 6.286 -6.536 1.00 96.00 93 LYS A N 1
ATOM 759 C CA . LYS A 1 93 ? 9.010 5.917 -5.918 1.00 96.00 93 LYS A CA 1
ATOM 760 C C . LYS A 1 93 ? 9.229 4.408 -5.931 1.00 96.00 93 LYS A C 1
ATOM 762 O O . LYS A 1 93 ? 10.312 3.964 -6.297 1.00 96.00 93 LYS A O 1
ATOM 767 N N . ILE A 1 94 ? 8.207 3.633 -5.567 1.00 95.88 94 ILE A N 1
ATOM 768 C CA . ILE A 1 94 ? 8.262 2.169 -5.604 1.00 95.88 94 ILE A CA 1
ATOM 769 C C . ILE A 1 94 ? 8.463 1.692 -7.038 1.00 95.88 94 ILE A C 1
ATOM 771 O O . ILE A 1 94 ? 9.358 0.895 -7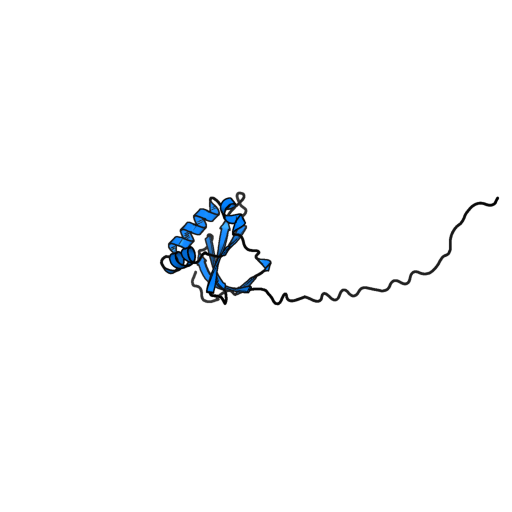.284 1.00 95.88 94 ILE A O 1
ATOM 775 N N . ARG A 1 95 ? 7.697 2.203 -8.004 1.00 93.44 95 ARG A N 1
ATOM 776 C CA . ARG A 1 95 ? 7.827 1.800 -9.409 1.00 93.44 95 ARG A CA 1
ATOM 777 C C . ARG A 1 95 ? 9.232 2.049 -9.962 1.00 93.44 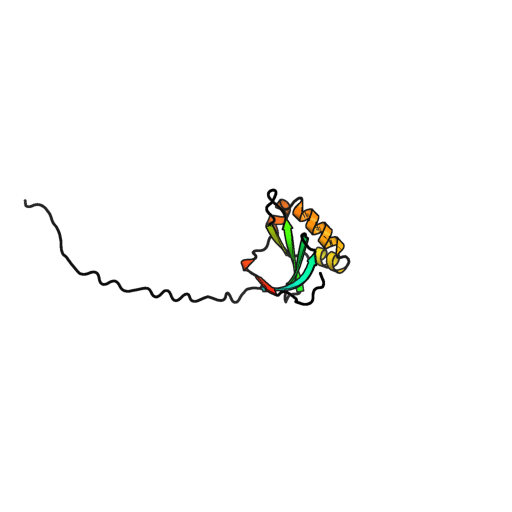95 ARG A C 1
ATOM 779 O O . ARG A 1 95 ? 9.755 1.195 -10.671 1.00 93.44 95 ARG A O 1
ATOM 786 N N . ASN A 1 96 ? 9.829 3.192 -9.629 1.00 92.12 96 ASN A N 1
ATOM 787 C CA . ASN A 1 96 ? 11.138 3.598 -10.142 1.00 92.12 96 ASN A CA 1
ATOM 788 C C . ASN A 1 96 ? 12.317 2.932 -9.413 1.00 92.12 96 ASN A C 1
ATOM 790 O O . ASN A 1 96 ? 13.398 2.832 -9.987 1.00 92.12 96 ASN A O 1
ATOM 794 N N . ASP A 1 97 ? 12.133 2.495 -8.164 1.00 93.81 97 ASP A N 1
ATOM 795 C CA . ASP A 1 97 ? 13.219 1.992 -7.311 1.00 93.81 97 ASP A CA 1
ATOM 796 C C . ASP A 1 97 ? 12.777 0.804 -6.434 1.00 93.81 97 ASP A C 1
ATOM 798 O O . ASP A 1 97 ? 13.086 0.716 -5.242 1.00 93.81 97 ASP A O 1
ATOM 802 N N . PHE A 1 98 ? 12.013 -0.125 -7.021 1.00 93.38 98 PHE A N 1
ATOM 803 C CA . PHE A 1 98 ? 11.329 -1.209 -6.297 1.00 93.38 98 PHE A CA 1
ATOM 804 C C . PHE A 1 98 ? 12.283 -2.092 -5.484 1.00 93.38 98 PHE A C 1
ATOM 806 O O . PHE A 1 98 ? 11.908 -2.591 -4.423 1.00 93.38 98 PHE A O 1
ATOM 813 N N . ASN A 1 99 ? 13.534 -2.241 -5.934 1.00 94.19 99 ASN A N 1
ATOM 814 C CA . ASN A 1 99 ? 14.559 -3.026 -5.245 1.00 94.19 99 ASN A CA 1
ATOM 815 C C . ASN A 1 99 ? 14.778 -2.559 -3.799 1.00 94.19 99 ASN A C 1
ATOM 817 O O . ASN A 1 99 ? 14.986 -3.387 -2.913 1.00 94.19 99 ASN A O 1
ATOM 821 N N . ARG A 1 100 ? 14.664 -1.251 -3.528 1.00 95.56 100 ARG A N 1
ATOM 822 C CA . ARG A 1 100 ? 14.797 -0.700 -2.168 1.00 95.56 100 ARG A CA 1
ATOM 823 C C . ARG A 1 100 ? 13.623 -1.036 -1.253 1.00 95.56 100 ARG A C 1
ATOM 825 O O . ARG A 1 100 ? 13.749 -0.909 -0.039 1.00 95.56 100 ARG A O 1
ATOM 832 N N . PHE A 1 101 ? 12.498 -1.460 -1.821 1.00 95.56 101 PHE A N 1
ATOM 833 C CA . PHE A 1 101 ? 11.274 -1.774 -1.090 1.00 95.56 101 PHE A CA 1
ATOM 834 C C . PHE A 1 101 ? 11.042 -3.278 -0.923 1.00 95.56 101 PHE A C 1
ATOM 836 O O . PHE A 1 101 ? 10.148 -3.661 -0.174 1.00 95.56 101 PHE A O 1
ATOM 843 N N . LEU A 1 102 ? 11.853 -4.140 -1.551 1.00 93.56 102 LEU A N 1
ATOM 844 C CA . LEU A 1 102 ? 11.704 -5.599 -1.461 1.00 93.56 102 LEU A CA 1
ATOM 845 C C . LEU A 1 102 ? 11.766 -6.122 -0.019 1.00 93.56 102 LEU A C 1
ATOM 847 O O . LEU A 1 102 ? 11.034 -7.041 0.324 1.00 93.56 102 LEU A O 1
ATOM 851 N N . SER A 1 103 ? 12.577 -5.511 0.850 1.00 95.75 103 SER A N 1
ATOM 852 C CA . SER A 1 103 ? 12.662 -5.888 2.271 1.00 95.75 103 SER A CA 1
ATOM 853 C C . SER A 1 103 ? 11.406 -5.554 3.083 1.00 95.75 103 SER A C 1
ATOM 855 O O . SER A 1 103 ? 11.257 -6.044 4.198 1.00 95.75 103 SER A O 1
ATOM 857 N N . ARG A 1 104 ? 10.515 -4.716 2.541 1.00 95.81 104 ARG A N 1
ATOM 858 C CA . ARG A 1 104 ? 9.219 -4.350 3.128 1.00 95.81 104 ARG A CA 1
ATOM 859 C C . ARG A 1 104 ? 8.054 -5.129 2.511 1.00 95.81 104 ARG A C 1
ATOM 861 O O . ARG A 1 104 ? 6.908 -4.849 2.856 1.00 95.81 104 ARG A O 1
ATOM 868 N N . ALA A 1 105 ? 8.330 -6.006 1.545 1.00 95.50 105 ALA A N 1
ATOM 869 C CA . ALA A 1 105 ? 7.299 -6.735 0.833 1.00 95.50 105 ALA A CA 1
ATOM 870 C C . ALA A 1 105 ? 6.723 -7.843 1.720 1.00 95.50 105 ALA A C 1
ATOM 872 O O . ALA A 1 105 ? 7.442 -8.733 2.171 1.00 95.50 105 ALA A O 1
ATOM 873 N N . GLU A 1 106 ? 5.415 -7.798 1.930 1.00 95.81 106 GLU A N 1
ATOM 874 C CA . GLU A 1 106 ? 4.676 -8.816 2.661 1.00 95.81 106 GLU A CA 1
ATOM 875 C C . GLU A 1 106 ? 4.275 -9.978 1.750 1.00 95.81 106 GLU A C 1
ATOM 877 O O . GLU A 1 106 ? 4.057 -9.822 0.541 1.00 95.81 106 GLU A O 1
ATOM 882 N N . ASN A 1 107 ? 4.103 -11.157 2.344 1.00 93.88 107 ASN A N 1
ATOM 883 C CA . ASN A 1 107 ? 3.647 -12.323 1.609 1.00 93.88 107 ASN A CA 1
ATOM 884 C C . ASN A 1 107 ? 2.125 -12.289 1.408 1.00 93.88 107 ASN A C 1
ATOM 886 O O . ASN A 1 107 ? 1.330 -12.387 2.342 1.00 93.88 107 ASN A O 1
ATOM 890 N N . ARG A 1 108 ? 1.697 -12.223 0.144 1.00 93.38 108 ARG A N 1
ATOM 891 C CA . ARG A 1 108 ? 0.279 -12.184 -0.238 1.00 93.38 108 ARG A CA 1
ATOM 892 C C . ARG A 1 108 ? -0.531 -13.371 0.292 1.00 93.38 108 ARG A C 1
ATOM 894 O O . ARG A 1 108 ? -1.735 -13.220 0.499 1.00 93.38 108 ARG A O 1
ATOM 901 N N . THR A 1 109 ? 0.086 -14.536 0.511 1.00 93.25 109 THR A N 1
ATOM 902 C CA . THR A 1 109 ? -0.629 -15.739 0.976 1.00 93.25 109 THR A CA 1
ATOM 903 C C . THR A 1 109 ? -1.174 -15.621 2.394 1.00 93.25 109 THR A C 1
ATOM 905 O O . THR A 1 109 ? -2.089 -16.378 2.744 1.00 93.25 109 THR A O 1
ATOM 908 N N . ASP A 1 110 ? -0.661 -14.664 3.164 1.00 94.06 110 ASP A N 1
ATOM 909 C CA . ASP A 1 110 ? -0.974 -14.468 4.580 1.00 94.06 110 ASP A CA 1
ATOM 910 C C . ASP A 1 110 ? -2.256 -13.642 4.773 1.00 94.06 110 ASP A C 1
ATOM 912 O O . ASP A 1 110 ? -2.778 -13.530 5.884 1.00 94.06 110 ASP A O 1
ATOM 916 N N . TYR A 1 111 ? -2.819 -13.118 3.679 1.00 94.38 111 TYR A N 1
ATOM 917 C CA . TYR A 1 111 ? -3.963 -12.214 3.703 1.00 94.38 111 TYR A CA 1
ATOM 918 C C . TYR A 1 111 ? -5.191 -12.762 2.972 1.00 94.38 111 TYR A C 1
ATOM 920 O O . TYR A 1 111 ? -5.106 -13.558 2.032 1.00 94.38 111 TYR A O 1
ATOM 928 N N . ILE A 1 112 ? -6.359 -12.286 3.399 1.00 94.62 112 ILE A N 1
ATOM 929 C CA . ILE A 1 112 ? -7.646 -12.442 2.715 1.00 94.62 112 ILE A CA 1
ATOM 930 C C . ILE A 1 112 ? -8.109 -11.051 2.278 1.00 94.62 112 ILE A 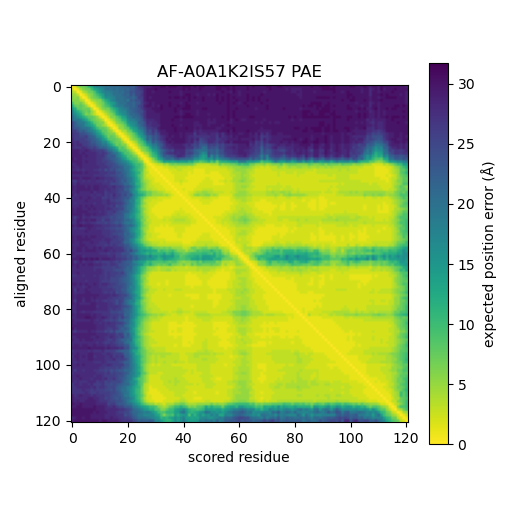C 1
ATOM 932 O O . ILE A 1 112 ? -8.286 -10.167 3.112 1.00 94.62 112 ILE A O 1
ATOM 936 N N . PHE A 1 113 ? -8.326 -10.855 0.977 1.00 94.62 113 PHE A N 1
ATOM 937 C CA . PHE A 1 113 ? -8.683 -9.553 0.407 1.00 94.62 113 PHE A CA 1
ATOM 938 C C . PHE A 1 113 ? -10.195 -9.413 0.243 1.00 94.62 113 PHE A C 1
ATOM 940 O O . PHE A 1 113 ? -10.825 -10.164 -0.503 1.00 94.62 113 PHE A O 1
ATOM 947 N N . ILE A 1 114 ? -10.768 -8.411 0.903 1.00 93.94 114 ILE A N 1
ATOM 948 C CA . ILE A 1 114 ? -12.189 -8.081 0.861 1.00 93.94 114 ILE A CA 1
ATOM 949 C C . ILE A 1 114 ? -12.356 -6.821 0.007 1.00 93.94 114 ILE A C 1
ATOM 951 O O . ILE A 1 114 ? -11.961 -5.721 0.402 1.00 93.94 114 ILE A O 1
ATOM 955 N N . LYS A 1 115 ? -12.946 -6.975 -1.183 1.00 87.38 115 LYS A N 1
ATOM 956 C CA . LYS A 1 115 ? -13.265 -5.846 -2.068 1.00 87.38 115 LYS A C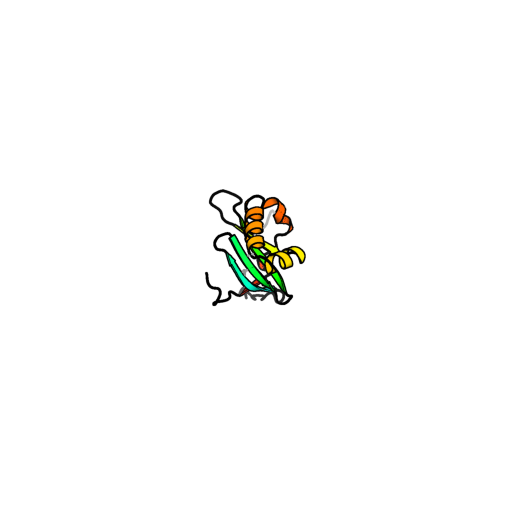A 1
ATOM 957 C C . LYS A 1 115 ? -14.487 -5.095 -1.541 1.00 87.38 115 LYS A C 1
ATOM 959 O O . LYS A 1 115 ? -15.519 -5.709 -1.277 1.00 87.38 115 LYS A O 1
ATOM 964 N N . LYS A 1 116 ? -14.406 -3.765 -1.456 1.00 79.69 116 LYS A N 1
ATOM 965 C CA . LYS A 1 116 ? -15.593 -2.917 -1.276 1.00 79.69 116 LYS A CA 1
ATOM 966 C C . LYS A 1 116 ? -16.250 -2.674 -2.631 1.00 79.69 116 LYS A C 1
ATOM 968 O O . LYS A 1 116 ? -15.620 -2.152 -3.541 1.00 79.69 116 LYS A O 1
ATOM 973 N N . THR A 1 117 ? -17.533 -2.997 -2.738 1.00 62.06 117 THR A N 1
ATOM 974 C CA . THR A 1 117 ? -18.351 -2.817 -3.948 1.00 62.06 117 THR A CA 1
ATOM 975 C C . THR A 1 117 ? -18.759 -1.363 -4.229 1.00 62.06 117 THR A C 1
ATOM 977 O O . THR A 1 117 ? -19.322 -1.103 -5.282 1.00 62.06 117 THR A O 1
ATOM 980 N N . ASN A 1 118 ? -18.450 -0.412 -3.335 1.00 60.62 118 ASN A N 1
ATOM 981 C CA . ASN A 1 118 ? -18.889 0.992 -3.425 1.00 60.62 118 ASN A CA 1
ATOM 982 C C . ASN A 1 118 ? -17.747 2.019 -3.574 1.00 60.62 118 ASN A C 1
ATOM 984 O O . ASN A 1 118 ? -17.958 3.204 -3.316 1.00 60.62 118 ASN A O 1
ATOM 988 N N . LEU A 1 119 ? -16.530 1.600 -3.928 1.00 61.09 119 LEU A N 1
ATOM 989 C CA . LEU A 1 119 ? -15.455 2.552 -4.229 1.00 61.09 119 LEU A CA 1
ATOM 990 C C . LEU A 1 119 ? -15.691 3.092 -5.644 1.00 61.09 119 LEU A C 1
ATOM 992 O O . LEU A 1 119 ? -15.698 2.310 -6.588 1.00 61.09 119 LEU A O 1
ATOM 996 N N . LYS A 1 120 ? -15.970 4.397 -5.769 1.00 53.09 120 LYS A N 1
ATOM 997 C CA . LYS A 1 120 ? -16.095 5.063 -7.073 1.00 53.09 120 LYS A CA 1
ATOM 998 C C . LYS A 1 120 ? -14.705 5.140 -7.710 1.00 53.09 120 LYS A C 1
ATOM 1000 O O . LYS A 1 120 ? -13.765 5.552 -7.035 1.00 53.09 120 LYS A O 1
ATOM 1005 N N . ASP A 1 121 ? -14.621 4.687 -8.956 1.00 51.06 121 ASP A N 1
ATOM 1006 C CA . ASP A 1 121 ? -13.416 4.682 -9.794 1.00 51.06 121 ASP A CA 1
ATOM 1007 C C . ASP A 1 121 ? -12.992 6.087 -10.225 1.00 51.06 121 ASP A C 1
ATOM 1009 O O . ASP A 1 121 ? -13.889 6.949 -10.398 1.00 51.06 121 ASP A O 1
#

Sequence (121 aa):
MFTKLGASHAPNHTPNVTTNLKTTVNKDKIELTQIDKENWRFVLYESKEKKWIGDFVYSPISFVDLSMLIVLTNQEKLKAEQNRQFLIELSEKIRNDFNRFLSRAENRTDYIFIKKTNLKD

Secondary structure (DSSP, 8-state):
--------------------------TTPEEEEEEEEETTTEEEEEETT--EEEEEEEEEETTEEEEEEEEPPHHHHHHHHH-THHHHHHHHHHHHSGGGGGGGEEPGGGEEEE--TT---